Protein AF-A0A2S5LL26-F1 (afdb_monomer_lite)

Foldseek 3Di:
DDFFAKDKDWDW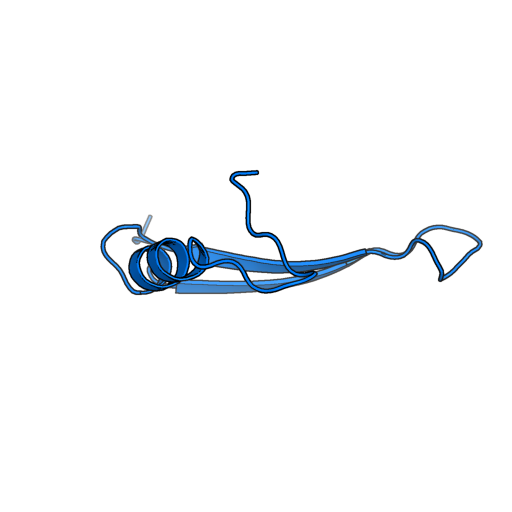ADDPDDRVPIDIDIDIDHDCPHPVVVVVVVLCDDDVPRHDDDD

Secondary structure (DSSP, 8-state):
-----EEEEE--BPPSS-GGG-B--EEEEE-TTSHHHHHHHHHTS-BTTB-----

Sequence (55 aa):
MSKIIFKAGEATVYSEGKDVTAAMPEILIGAVDGPVGQAFANLMAQSKGHTAMFA

Structure (mmCIF, N/CA/C/O backbone):
data_AF-A0A2S5LL26-F1
#
_entry.id   AF-A0A2S5LL26-F1
#
loop_
_atom_site.group_PDB
_atom_site.id
_atom_site.type_symbol
_atom_site.label_atom_id
_atom_site.label_alt_id
_atom_site.label_comp_id
_atom_site.label_asym_id
_atom_site.label_entity_id
_atom_site.label_seq_id
_atom_site.pdbx_PDB_ins_code
_atom_site.Cartn_x
_atom_site.Cartn_y
_atom_site.Cartn_z
_atom_site.occupancy
_atom_site.B_iso_or_equiv
_atom_site.auth_seq_id
_atom_site.auth_comp_id
_atom_site.auth_asym_id
_atom_site.auth_atom_id
_atom_site.pdbx_PDB_model_num
ATOM 1 N N . MET A 1 1 ? -7.534 -20.626 9.874 1.00 72.69 1 MET A N 1
ATOM 2 C CA . MET A 1 1 ? -6.449 -19.643 9.650 1.00 72.69 1 MET A CA 1
ATOM 3 C C . MET A 1 1 ? -6.535 -18.588 10.743 1.00 72.69 1 MET A C 1
ATOM 5 O O . MET A 1 1 ? -7.648 -18.194 11.069 1.00 72.69 1 MET A O 1
ATOM 9 N N . SER A 1 2 ? -5.419 -18.183 11.351 1.00 88.19 2 SER A N 1
ATOM 10 C CA . SER A 1 2 ? -5.410 -17.082 12.325 1.00 88.19 2 SER A CA 1
ATOM 11 C C . SER A 1 2 ? -5.547 -15.727 11.618 1.00 88.19 2 SER A C 1
ATOM 13 O O . SER A 1 2 ? -5.161 -15.581 10.458 1.00 88.19 2 SER A O 1
ATOM 15 N N . LYS A 1 3 ? -6.123 -14.733 12.307 1.00 92.81 3 LYS A N 1
ATOM 16 C CA . LYS A 1 3 ? -6.294 -13.368 11.788 1.00 92.81 3 LYS A CA 1
ATOM 17 C C . LYS A 1 3 ? -4.923 -12.720 11.560 1.00 92.81 3 LYS A C 1
ATOM 19 O O . LYS A 1 3 ? -4.095 -12.688 12.469 1.00 92.81 3 LYS A O 1
ATOM 24 N N . ILE A 1 4 ? -4.693 -12.179 10.364 1.00 95.50 4 ILE A N 1
ATOM 25 C CA . ILE A 1 4 ? -3.491 -11.393 10.066 1.00 95.50 4 ILE A CA 1
ATOM 26 C C . ILE A 1 4 ? -3.668 -10.013 10.701 1.00 95.50 4 ILE A C 1
ATOM 28 O O . ILE A 1 4 ? -4.453 -9.199 10.223 1.00 95.50 4 ILE A O 1
ATOM 32 N N . ILE A 1 5 ? -2.969 -9.767 11.808 1.00 96.44 5 ILE A N 1
ATOM 33 C CA . ILE A 1 5 ? -3.046 -8.483 12.518 1.00 96.44 5 ILE A CA 1
ATOM 34 C C . ILE A 1 5 ? -2.136 -7.444 11.867 1.00 96.44 5 ILE A C 1
ATOM 36 O O . ILE A 1 5 ? -2.570 -6.328 11.600 1.00 96.44 5 ILE A O 1
ATOM 40 N N . PHE A 1 6 ? -0.887 -7.825 11.604 1.00 96.31 6 PHE A N 1
ATOM 41 C CA . PHE A 1 6 ? 0.134 -6.959 11.030 1.00 96.31 6 PHE A CA 1
ATOM 42 C C . PHE A 1 6 ? 1.233 -7.826 10.410 1.00 96.31 6 PHE A C 1
ATOM 44 O O . PHE A 1 6 ? 1.853 -8.640 11.104 1.00 96.31 6 PHE A O 1
ATOM 51 N N . LYS A 1 7 ? 1.463 -7.676 9.106 1.00 97.12 7 LYS A N 1
ATOM 52 C CA . LYS A 1 7 ? 2.557 -8.306 8.362 1.00 97.12 7 LYS A CA 1
ATOM 53 C C . LYS A 1 7 ? 3.109 -7.307 7.361 1.00 97.12 7 LYS A C 1
ATOM 55 O O . LYS A 1 7 ? 2.355 -6.804 6.538 1.00 97.12 7 LYS A O 1
ATOM 60 N N . ALA A 1 8 ? 4.406 -7.058 7.434 1.00 96.94 8 ALA A N 1
ATOM 61 C CA . ALA A 1 8 ? 5.127 -6.258 6.459 1.00 96.94 8 ALA A CA 1
ATOM 62 C C . ALA A 1 8 ? 5.998 -7.172 5.591 1.00 96.94 8 ALA A C 1
ATOM 64 O O . ALA A 1 8 ? 6.466 -8.212 6.065 1.00 96.94 8 ALA A O 1
ATOM 65 N N . GLY A 1 9 ? 6.206 -6.780 4.343 1.00 97.44 9 GLY A N 1
ATOM 66 C CA . GLY A 1 9 ? 7.122 -7.433 3.422 1.00 97.44 9 GLY A CA 1
ATOM 67 C C . GLY A 1 9 ? 7.612 -6.453 2.366 1.00 97.44 9 GLY A C 1
ATOM 68 O O . GLY A 1 9 ? 6.968 -5.441 2.101 1.00 97.44 9 GLY A O 1
ATOM 69 N N . GLU A 1 10 ? 8.744 -6.783 1.766 1.00 97.50 10 GLU A N 1
ATOM 70 C CA . GLU A 1 10 ? 9.331 -6.050 0.651 1.00 97.50 10 GLU A CA 1
ATOM 71 C C . GLU A 1 10 ? 9.733 -7.027 -0.453 1.00 97.50 10 GLU A C 1
ATOM 73 O O . GLU A 1 10 ? 9.898 -8.230 -0.211 1.00 97.50 10 GLU A O 1
ATOM 78 N N . ALA A 1 11 ? 9.895 -6.510 -1.664 1.00 94.69 11 ALA A N 1
ATOM 79 C CA . ALA A 1 11 ? 10.527 -7.237 -2.750 1.00 94.69 11 ALA A CA 1
ATOM 80 C C . ALA A 1 11 ? 11.194 -6.252 -3.705 1.00 94.69 11 ALA A C 1
ATOM 82 O O . ALA A 1 11 ? 10.589 -5.252 -4.065 1.00 94.69 11 ALA A O 1
ATOM 83 N N . THR A 1 12 ? 12.397 -6.569 -4.175 1.00 92.25 12 THR A N 1
ATOM 84 C CA . THR A 1 12 ? 13.020 -5.841 -5.285 1.00 92.25 12 THR A CA 1
ATOM 85 C C . THR A 1 12 ? 12.831 -6.639 -6.563 1.00 92.25 12 THR A C 1
ATOM 87 O O . THR A 1 12 ? 13.256 -7.791 -6.655 1.00 92.25 12 THR A O 1
ATOM 90 N N . VAL A 1 13 ? 12.196 -6.024 -7.558 1.00 90.50 13 VAL A N 1
ATOM 91 C CA . VAL A 1 13 ? 11.976 -6.603 -8.882 1.00 90.50 13 VAL A CA 1
ATOM 92 C C . VAL A 1 13 ? 12.836 -5.849 -9.887 1.00 90.50 13 VAL A C 1
ATOM 94 O O . VAL A 1 13 ? 12.606 -4.672 -10.168 1.00 90.50 13 VAL A O 1
ATOM 97 N N . TYR A 1 14 ? 13.835 -6.544 -10.425 1.00 88.44 14 TYR A N 1
ATOM 98 C CA . TYR A 1 14 ? 14.718 -6.020 -11.461 1.00 88.44 14 TYR A CA 1
ATOM 99 C C . TYR A 1 14 ? 14.117 -6.244 -12.849 1.00 88.44 14 TYR A C 1
ATOM 101 O O . TYR A 1 14 ? 13.512 -7.283 -13.117 1.00 88.44 14 TYR A O 1
ATOM 109 N N . SER A 1 15 ? 14.324 -5.287 -13.747 1.00 83.56 15 SER A N 1
ATOM 110 C CA . SER A 1 15 ? 14.084 -5.448 -15.180 1.00 83.56 15 SER A CA 1
ATOM 111 C C . SER A 1 15 ? 15.403 -5.734 -15.901 1.00 83.56 15 SER A C 1
ATOM 113 O O . SER A 1 15 ? 16.470 -5.268 -15.494 1.00 83.56 15 SER A O 1
ATOM 115 N N . GLU A 1 16 ? 15.358 -6.509 -16.985 1.00 80.44 16 GLU A N 1
ATOM 116 C CA . GLU A 1 16 ? 16.557 -6.754 -17.785 1.00 80.44 16 GLU A CA 1
ATOM 117 C C . GLU A 1 16 ? 17.032 -5.467 -18.478 1.00 80.44 16 GLU A C 1
ATOM 119 O O . GLU A 1 16 ? 16.288 -4.791 -19.191 1.00 80.44 16 GLU A O 1
ATOM 124 N N . GLY A 1 17 ? 18.315 -5.147 -18.304 1.00 73.25 17 GLY A N 1
ATOM 125 C CA . GLY A 1 17 ? 19.039 -4.207 -19.156 1.00 73.25 17 GLY A CA 1
ATOM 126 C C . GLY A 1 17 ? 19.044 -2.734 -18.740 1.00 73.25 17 GLY A C 1
ATOM 127 O O . GLY A 1 17 ? 19.868 -2.009 -19.298 1.00 73.25 17 GLY A O 1
ATOM 128 N N . LYS A 1 18 ? 18.216 -2.262 -17.788 1.00 60.97 18 LYS A N 1
ATOM 129 C CA . LYS A 1 18 ? 18.298 -0.883 -17.244 1.00 60.97 18 LYS A CA 1
ATOM 130 C C . LYS A 1 18 ? 17.740 -0.748 -15.815 1.00 60.97 18 LYS A C 1
ATOM 132 O O . LYS A 1 18 ? 16.527 -0.797 -15.621 1.00 60.97 18 LYS A O 1
ATOM 137 N N . ASP A 1 19 ? 18.607 -0.388 -14.863 1.00 69.38 19 ASP A N 1
ATOM 138 C CA . ASP A 1 19 ? 18.269 -0.167 -13.439 1.00 69.38 19 ASP A CA 1
ATOM 139 C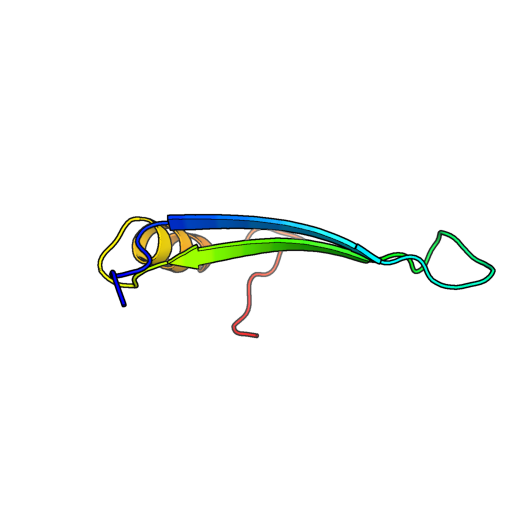 C . ASP A 1 19 ? 17.185 0.897 -13.186 1.00 69.38 19 ASP A C 1
ATOM 141 O O . ASP A 1 19 ? 16.507 0.868 -12.165 1.00 69.38 19 ASP A O 1
ATOM 145 N N . VAL A 1 20 ? 16.962 1.823 -14.125 1.00 81.38 20 VAL A N 1
ATOM 146 C CA . VAL A 1 20 ? 16.023 2.952 -13.955 1.00 81.38 20 VAL A CA 1
ATOM 147 C C . VAL A 1 20 ? 14.542 2.555 -13.946 1.00 81.38 20 VAL A C 1
ATOM 149 O O . VAL A 1 20 ? 13.682 3.418 -13.801 1.00 81.38 20 VAL A O 1
ATOM 152 N N . THR A 1 21 ? 14.234 1.272 -14.147 1.00 86.19 21 THR A N 1
ATOM 153 C CA . THR A 1 21 ? 12.858 0.743 -14.139 1.00 86.19 21 THR A CA 1
ATOM 154 C C . THR A 1 21 ? 12.645 -0.369 -13.114 1.00 86.19 21 THR A C 1
ATOM 156 O O . THR A 1 21 ? 11.586 -0.994 -13.114 1.00 86.19 21 THR A O 1
ATOM 159 N N . ALA A 1 22 ? 13.624 -0.621 -12.239 1.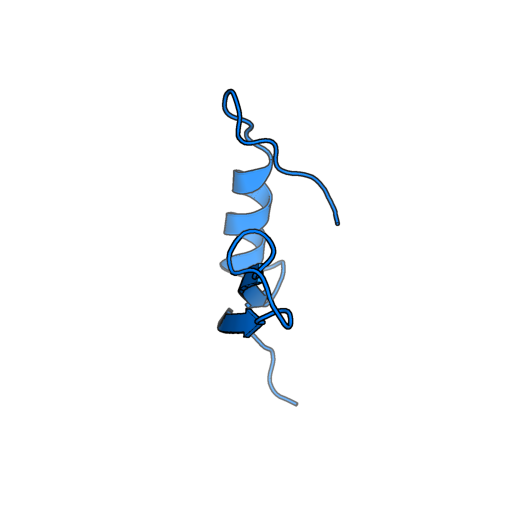00 89.38 22 ALA A N 1
ATOM 160 C CA . ALA A 1 22 ? 13.438 -1.543 -11.127 1.00 89.38 22 ALA A CA 1
ATOM 161 C C . ALA A 1 22 ? 12.330 -1.035 -10.187 1.00 89.38 22 ALA A C 1
ATOM 163 O O . ALA A 1 22 ? 12.181 0.171 -9.976 1.00 89.38 22 ALA A O 1
ATOM 164 N N . ALA A 1 23 ? 11.559 -1.963 -9.621 1.00 91.38 23 ALA A N 1
ATOM 165 C CA . ALA A 1 23 ? 10.508 -1.658 -8.660 1.00 91.38 23 ALA A CA 1
ATOM 166 C C . ALA A 1 23 ? 10.867 -2.230 -7.288 1.00 91.38 23 ALA A C 1
ATOM 168 O O . ALA A 1 23 ? 11.273 -3.387 -7.179 1.00 91.38 23 ALA A O 1
ATOM 169 N N . MET A 1 24 ? 10.676 -1.427 -6.246 1.00 93.94 24 MET A N 1
ATOM 170 C CA . MET A 1 24 ? 10.839 -1.829 -4.851 1.00 93.94 24 MET A CA 1
ATOM 171 C C . MET A 1 24 ? 9.542 -1.517 -4.104 1.00 93.94 24 MET A C 1
ATOM 173 O O . MET A 1 24 ? 9.366 -0.396 -3.642 1.00 93.94 24 MET A O 1
ATOM 177 N N . PRO A 1 25 ? 8.564 -2.435 -4.103 1.00 93.88 25 PRO A N 1
ATOM 178 C CA . PRO A 1 25 ? 7.385 -2.313 -3.258 1.00 93.88 25 PRO A CA 1
ATOM 179 C C . PRO A 1 25 ? 7.664 -2.669 -1.794 1.00 93.88 25 PRO A C 1
ATOM 181 O O . PRO A 1 25 ? 8.135 -3.766 -1.485 1.00 93.88 25 PRO A O 1
ATOM 184 N N . GLU A 1 26 ? 7.207 -1.807 -0.890 1.00 96.44 26 GLU A N 1
ATOM 185 C CA . GLU A 1 26 ? 7.012 -2.097 0.528 1.00 96.44 26 GLU A CA 1
ATOM 186 C C . GLU A 1 26 ? 5.514 -2.259 0.826 1.00 96.44 26 GLU A C 1
ATOM 188 O O . GLU A 1 26 ? 4.710 -1.350 0.612 1.00 96.44 26 GLU A O 1
ATOM 193 N N . ILE A 1 27 ? 5.117 -3.432 1.325 1.00 95.50 27 ILE A N 1
ATOM 194 C CA . ILE A 1 27 ? 3.710 -3.810 1.497 1.00 95.50 27 ILE A CA 1
ATOM 195 C C . ILE A 1 27 ? 3.405 -4.112 2.964 1.00 95.50 27 ILE A C 1
ATOM 197 O O . ILE A 1 27 ? 4.107 -4.882 3.622 1.00 95.50 27 ILE A O 1
ATOM 201 N N . LEU A 1 28 ? 2.293 -3.561 3.458 1.00 95.19 28 LEU A N 1
ATOM 202 C CA . LEU A 1 28 ? 1.721 -3.849 4.773 1.00 95.19 28 LEU A CA 1
ATOM 203 C C . LEU A 1 28 ? 0.333 -4.489 4.621 1.00 95.19 28 LEU A C 1
ATOM 205 O O . LEU A 1 28 ? -0.557 -3.916 3.999 1.00 95.19 28 LEU A O 1
ATOM 209 N N . ILE A 1 29 ? 0.132 -5.658 5.234 1.00 96.00 29 ILE A N 1
ATOM 210 C CA . ILE A 1 29 ? -1.141 -6.390 5.255 1.00 96.00 29 ILE A CA 1
ATOM 211 C C . ILE A 1 29 ? -1.584 -6.591 6.704 1.00 96.00 29 ILE A C 1
ATOM 213 O O . ILE A 1 29 ? -0.815 -7.039 7.560 1.00 96.00 29 ILE A O 1
ATOM 217 N N . GLY A 1 30 ? -2.851 -6.310 6.990 1.00 96.56 30 GLY A N 1
ATOM 218 C CA . GLY A 1 30 ? -3.432 -6.573 8.298 1.00 96.56 30 GLY A CA 1
ATOM 219 C C . GLY A 1 30 ? -4.897 -6.186 8.386 1.00 96.56 30 GLY A C 1
ATOM 220 O O . GLY A 1 30 ? -5.536 -5.853 7.390 1.00 96.56 30 GLY A O 1
ATOM 221 N N . ALA A 1 31 ? -5.437 -6.273 9.594 1.00 96.81 31 ALA A N 1
ATOM 222 C CA . ALA A 1 31 ? -6.856 -6.078 9.827 1.00 96.81 31 ALA A CA 1
ATOM 223 C C . ALA A 1 31 ? -7.253 -4.593 9.872 1.00 96.81 31 ALA A C 1
ATOM 225 O O . ALA A 1 31 ? -6.542 -3.759 10.440 1.00 96.81 31 ALA A O 1
ATOM 226 N N . VAL A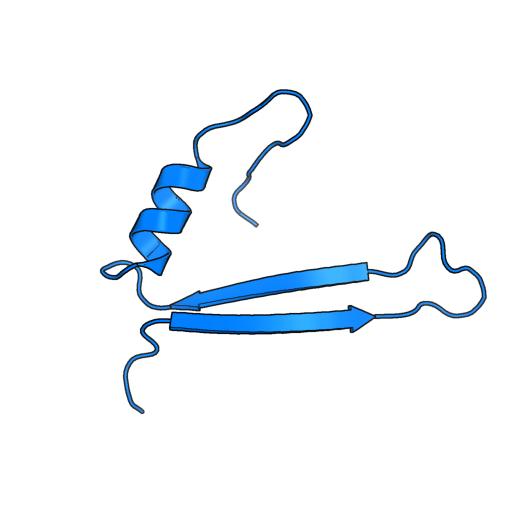 1 32 ? -8.429 -4.286 9.317 1.00 94.62 32 VAL A N 1
ATOM 227 C CA . VAL A 1 32 ? -8.999 -2.925 9.261 1.00 94.62 32 VAL A CA 1
ATOM 228 C C . VAL A 1 32 ? -9.403 -2.378 10.633 1.00 94.62 32 VAL A C 1
ATOM 230 O O . VAL A 1 32 ? -9.385 -1.176 10.850 1.00 94.62 32 VAL A O 1
ATOM 233 N N . ASP A 1 33 ? -9.724 -3.256 11.579 1.00 95.81 33 ASP A N 1
ATOM 234 C CA . ASP A 1 33 ? -10.008 -2.927 12.981 1.00 95.81 33 ASP A CA 1
ATOM 235 C C . ASP A 1 33 ? -8.738 -2.942 13.856 1.00 95.81 33 ASP A C 1
ATOM 237 O O . ASP A 1 33 ? -8.814 -2.955 15.082 1.00 95.81 33 ASP A O 1
ATOM 241 N N . GLY A 1 34 ? -7.561 -2.972 13.226 1.00 94.50 34 GLY A N 1
ATOM 242 C CA . GLY A 1 34 ? -6.259 -3.021 13.876 1.00 94.50 34 GLY A CA 1
ATOM 243 C C . GLY A 1 34 ? -5.335 -1.871 13.458 1.00 94.50 34 GLY A C 1
ATOM 244 O O . GLY A 1 34 ? -5.770 -0.890 12.850 1.00 94.50 34 GLY A O 1
ATOM 245 N N . PRO A 1 35 ? -4.028 -1.983 13.754 1.00 96.31 35 PRO A N 1
ATOM 246 C CA . PRO A 1 35 ? -3.054 -0.928 13.460 1.00 96.31 35 PRO A CA 1
ATOM 247 C C . PRO A 1 35 ? -2.939 -0.606 11.963 1.00 96.31 35 PRO A C 1
ATOM 249 O O . PRO A 1 35 ? -2.668 0.537 11.609 1.00 96.31 35 PRO A O 1
ATOM 252 N N . VAL A 1 36 ? -3.190 -1.580 11.080 1.00 96.25 36 VAL A N 1
ATOM 253 C CA . VAL A 1 36 ? -3.172 -1.358 9.625 1.00 96.25 36 VAL A CA 1
ATOM 254 C C . VAL A 1 36 ? -4.321 -0.451 9.186 1.00 96.25 36 VAL A C 1
ATOM 256 O O . VAL A 1 36 ? -4.097 0.456 8.392 1.00 96.25 36 VAL A O 1
ATOM 259 N N . GLY A 1 37 ? -5.523 -0.617 9.748 1.00 94.62 37 GLY A N 1
ATOM 260 C CA . GLY A 1 37 ? -6.641 0.292 9.480 1.00 94.62 37 GLY A CA 1
ATOM 261 C C . GLY A 1 37 ? -6.394 1.719 9.971 1.00 94.62 37 GLY A C 1
ATOM 262 O O . GLY A 1 37 ? -6.709 2.670 9.261 1.00 94.62 37 GLY A O 1
ATOM 263 N N . GLN A 1 38 ? -5.760 1.880 11.138 1.00 94.56 38 GLN A N 1
ATOM 264 C CA . GLN A 1 38 ? -5.345 3.200 11.638 1.00 94.56 38 GLN A CA 1
ATOM 265 C C . GLN A 1 38 ? -4.302 3.855 10.719 1.00 94.56 38 GLN A C 1
ATOM 267 O O . GLN A 1 38 ? -4.424 5.031 10.381 1.00 94.56 38 GLN A O 1
ATOM 272 N N . ALA A 1 39 ? -3.301 3.093 10.267 1.00 92.44 39 ALA A N 1
ATOM 273 C CA . ALA A 1 39 ? -2.303 3.581 9.319 1.00 92.44 39 ALA A CA 1
ATOM 274 C C . ALA A 1 39 ? -2.942 3.987 7.980 1.00 92.44 39 ALA A C 1
ATOM 276 O O . ALA A 1 39 ? -2.674 5.077 7.480 1.00 92.44 39 ALA A O 1
ATOM 277 N N . PHE A 1 40 ? -3.838 3.156 7.442 1.00 92.00 40 PHE A N 1
ATOM 278 C CA . PHE A 1 40 ? -4.573 3.437 6.209 1.00 92.00 40 PHE A CA 1
ATOM 279 C C . PHE A 1 40 ? -5.425 4.708 6.313 1.00 92.00 40 PHE A C 1
ATOM 281 O O . PHE A 1 40 ? -5.401 5.538 5.408 1.00 92.00 40 PHE A O 1
ATOM 288 N N . ALA A 1 41 ? -6.121 4.911 7.436 1.00 91.44 41 ALA A N 1
ATOM 289 C CA . ALA A 1 41 ? -6.896 6.128 7.671 1.00 91.44 41 ALA A CA 1
ATOM 290 C C . ALA A 1 41 ? -6.012 7.390 7.685 1.00 91.44 41 ALA A C 1
ATOM 292 O O . ALA A 1 41 ? -6.390 8.413 7.116 1.00 91.44 41 ALA A O 1
ATOM 293 N N . ASN A 1 42 ? -4.813 7.309 8.272 1.00 89.44 42 ASN A N 1
ATOM 294 C CA . ASN A 1 42 ? -3.866 8.427 8.315 1.00 89.44 42 ASN A CA 1
ATOM 295 C C . ASN A 1 42 ? -3.231 8.736 6.948 1.00 89.44 42 ASN A C 1
ATOM 297 O O . ASN A 1 42 ? -2.916 9.895 6.679 1.00 89.44 42 ASN A O 1
ATOM 301 N N . LEU A 1 43 ? -3.082 7.739 6.066 1.00 85.44 43 LEU A N 1
ATOM 302 C CA . LEU A 1 43 ? -2.559 7.928 4.705 1.00 85.44 43 LEU A CA 1
ATOM 303 C C . LEU A 1 43 ? -3.487 8.757 3.807 1.00 85.44 43 LEU A C 1
ATOM 305 O O . LEU A 1 43 ? -3.042 9.262 2.784 1.00 85.44 43 LEU A O 1
ATOM 309 N N . MET A 1 44 ? -4.750 8.969 4.192 1.00 77.81 44 MET A N 1
ATOM 310 C CA . MET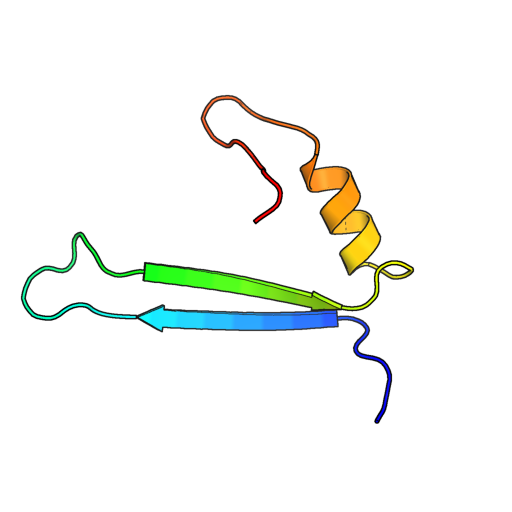 A 1 44 ? -5.649 9.871 3.461 1.00 77.81 44 MET A CA 1
ATOM 311 C C . MET A 1 44 ? -5.188 11.339 3.510 1.00 77.81 44 MET A C 1
ATOM 313 O O . MET A 1 44 ? -5.634 12.147 2.691 1.00 77.81 44 MET A O 1
ATOM 317 N N . ALA A 1 45 ? -4.276 11.693 4.425 1.00 80.69 45 ALA A N 1
ATOM 318 C CA . ALA A 1 45 ? -3.619 12.993 4.445 1.00 80.69 45 ALA A CA 1
ATOM 319 C C . ALA A 1 45 ? -2.545 13.086 3.345 1.00 80.69 45 ALA A C 1
ATOM 321 O O . ALA A 1 45 ? -1.587 12.320 3.307 1.00 80.69 45 ALA A O 1
ATOM 322 N N . GLN A 1 46 ? -2.698 14.066 2.457 1.00 84.69 46 GLN A N 1
ATOM 323 C CA . GLN A 1 46 ? -1.834 14.267 1.294 1.00 84.69 46 GLN A CA 1
ATOM 324 C C . GLN A 1 46 ? -0.744 15.299 1.597 1.00 84.69 46 GLN A C 1
ATOM 326 O O . GLN A 1 46 ? -1.017 16.324 2.223 1.00 84.69 46 GLN A O 1
ATOM 331 N N . SER A 1 47 ? 0.469 15.087 1.086 1.00 88.38 47 SER A N 1
ATOM 332 C CA . SER A 1 47 ? 1.527 16.107 1.095 1.00 88.38 47 SER A CA 1
ATOM 333 C C . SER A 1 47 ? 1.980 16.429 -0.329 1.00 88.38 47 SER A C 1
ATOM 335 O O . SER A 1 47 ? 1.794 15.636 -1.256 1.00 88.38 47 SER A O 1
ATOM 337 N N . LYS A 1 48 ? 2.538 17.627 -0.544 1.00 93.38 48 LYS A N 1
ATOM 338 C CA . LYS A 1 48 ? 2.966 18.066 -1.880 1.00 93.38 48 LYS A CA 1
ATOM 339 C C . LYS A 1 48 ? 3.967 17.058 -2.462 1.00 93.38 48 LYS A C 1
ATOM 341 O O . LYS A 1 48 ? 5.023 16.833 -1.880 1.00 93.38 48 LYS A O 1
ATOM 346 N N . GLY A 1 49 ? 3.634 16.489 -3.620 1.00 93.50 49 GLY A N 1
ATOM 347 C CA . GLY A 1 49 ? 4.471 15.509 -4.320 1.00 93.50 49 GLY A CA 1
ATOM 348 C C . GLY A 1 49 ? 4.320 14.056 -3.853 1.00 93.50 49 GLY A C 1
ATOM 349 O O . GLY A 1 49 ? 4.944 13.192 -4.454 1.00 93.50 49 GLY A O 1
ATOM 350 N N . HIS A 1 50 ? 3.487 13.771 -2.845 1.00 91.06 50 HIS A N 1
ATOM 351 C CA . HIS A 1 50 ? 3.277 12.417 -2.321 1.00 91.06 50 HIS A CA 1
ATOM 352 C C . HIS A 1 50 ? 1.785 12.158 -2.160 1.00 91.06 50 HIS A C 1
ATOM 354 O O . HIS A 1 50 ? 1.228 12.292 -1.066 1.00 91.06 50 HIS A O 1
ATOM 360 N N . THR A 1 51 ? 1.130 11.850 -3.281 1.00 90.06 51 THR A N 1
ATOM 361 C CA . THR A 1 51 ? -0.304 11.592 -3.267 1.00 90.06 51 THR A CA 1
ATOM 362 C C . THR A 1 51 ? -0.596 10.131 -2.916 1.00 90.06 51 THR A C 1
ATOM 364 O O . THR A 1 51 ? -0.109 9.239 -3.600 1.00 90.06 51 THR A O 1
ATOM 367 N N . ALA A 1 52 ? -1.405 9.874 -1.891 1.00 90.06 52 ALA A N 1
ATOM 368 C CA . ALA A 1 52 ? -1.933 8.551 -1.569 1.00 90.06 52 ALA A CA 1
ATOM 369 C C . ALA A 1 52 ? -3.302 8.343 -2.234 1.00 90.06 52 ALA A C 1
ATOM 371 O O . ALA A 1 52 ? -4.179 9.205 -2.145 1.00 90.06 52 ALA A O 1
ATOM 372 N N . MET A 1 53 ? -3.490 7.203 -2.893 1.00 86.00 53 MET A N 1
ATOM 373 C CA . MET A 1 53 ? -4.723 6.840 -3.596 1.00 86.00 53 MET A CA 1
ATOM 374 C C . MET A 1 53 ? -5.146 5.420 -3.219 1.00 86.00 53 MET A C 1
ATOM 376 O O . MET A 1 53 ? -4.329 4.631 -2.744 1.00 86.00 53 MET A O 1
ATOM 380 N N . PHE A 1 54 ? -6.415 5.086 -3.450 1.00 86.25 54 PHE A N 1
ATOM 381 C CA . PHE A 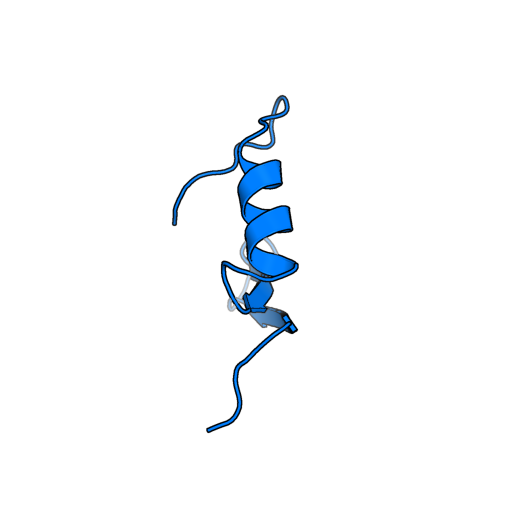1 54 ? -6.840 3.688 -3.449 1.00 86.25 54 PHE A CA 1
ATOM 382 C C . PHE A 1 54 ? -6.301 3.011 -4.714 1.00 86.25 54 PHE A C 1
ATOM 384 O O . PHE A 1 54 ? -6.504 3.532 -5.812 1.00 86.25 54 PHE A O 1
ATOM 391 N N . ALA A 1 55 ? -5.572 1.909 -4.527 1.00 85.44 55 ALA A N 1
ATOM 392 C CA . ALA A 1 55 ? -5.037 1.069 -5.599 1.00 85.44 55 ALA A CA 1
ATOM 393 C C . ALA A 1 55 ? -6.094 0.102 -6.149 1.00 85.44 55 ALA A C 1
ATOM 395 O O . ALA A 1 55 ? -7.012 -0.265 -5.377 1.00 85.44 55 ALA A O 1
#

pLDDT: mean 89.85, std 7.7, range [60.97, 97.5]

Radius of gyration: 14.85 Å; chains: 1; bounding box: 29×38×33 Å